Protein AF-A0A1E4RH80-F1 (afdb_monomer_lite)

Organism: NCBI:txid984485

pLDDT: mean 77.91, std 20.87, range [34.5, 98.0]

Radius of gyration: 21.85 Å; chains: 1; bounding box: 40×55×62 Å

Secondary structure (DSSP, 8-state):
----GGGSPPPPS--------PPP-----HHHHHHHHHHHHHHHHTT-B-----GGGEEEETTEEEE---TT-B-SSS----HHHHHHHHHHTTGGGPPPPGGGGG--S------------------PPPPP-

InterPro domains:
  IPR011009 Protein kinase-like domain superfamily [SSF56112] (14-100)

Sequence (133 aa):
FRVNVKDLGPIEGFYLLLSYVGEDETKITKSMVENGCRQLEMMGDIGIQHHDIATRNCKVADGNIVFLDFSHAKNRESKYDNSDDIHDLKYIYEYDRLEESDDDKYSTVGSAPFSEVQFPSTAGTEPTKPDSK

Foldseek 3Di:
DDDDPVPDDDDDDDDDDDDDADADPDQDALVQLVQVLVVQQVCQQQQKAQVDQDPVQWGHHPSHTDGHDSVPIGRPDRGHDNVVNSVSSCVRNVNVPGHHDPVVVPPPDDDDDPDDPDDPPPPDDDDDDDDDD

Structure (mmCIF, N/CA/C/O backbone):
data_AF-A0A1E4RH80-F1
#
_entry.id   AF-A0A1E4RH80-F1
#
loop_
_atom_site.group_PDB
_atom_site.id
_atom_site.type_symbol
_atom_site.label_atom_id
_atom_site.label_alt_id
_atom_site.label_comp_id
_atom_site.label_asym_id
_atom_site.label_entity_id
_atom_site.label_seq_id
_atom_site.pdbx_PDB_ins_code
_atom_site.Cartn_x
_atom_site.Cartn_y
_atom_site.Cartn_z
_atom_site.occupancy
_atom_site.B_iso_or_equiv
_atom_site.auth_seq_id
_atom_site.auth_comp_id
_atom_site.auth_asym_id
_atom_site.auth_atom_id
_atom_site.pdbx_PDB_model_num
ATOM 1 N N . PHE A 1 1 ? -21.466 2.713 -11.307 1.00 40.56 1 PHE A N 1
ATOM 2 C CA . PHE A 1 1 ? -21.942 2.464 -12.685 1.00 40.56 1 PHE A CA 1
ATOM 3 C C . PHE A 1 1 ? -21.536 1.054 -13.101 1.00 40.56 1 PHE A C 1
ATOM 5 O O . PHE A 1 1 ? -20.363 0.735 -12.974 1.00 40.56 1 PHE A O 1
ATOM 12 N N . ARG A 1 2 ? -22.470 0.194 -13.533 1.00 40.78 2 ARG A N 1
ATOM 13 C CA . ARG A 1 2 ? -22.148 -1.107 -14.151 1.00 40.78 2 ARG A CA 1
ATOM 14 C C . ARG A 1 2 ? -22.319 -0.950 -15.659 1.00 40.78 2 ARG A C 1
ATOM 16 O O . ARG A 1 2 ? -23.443 -0.785 -16.118 1.00 40.78 2 ARG A O 1
ATOM 23 N N . VAL A 1 3 ? -21.215 -0.932 -16.398 1.00 45.69 3 VAL A N 1
ATOM 24 C CA . VAL A 1 3 ? -21.233 -0.925 -17.865 1.00 45.69 3 VAL A CA 1
ATOM 25 C C . VAL A 1 3 ? -21.315 -2.370 -18.343 1.00 45.69 3 VAL A C 1
ATOM 27 O O . VAL A 1 3 ? -20.597 -3.233 -17.841 1.00 45.69 3 VAL A O 1
ATOM 30 N N . ASN A 1 4 ? -22.219 -2.643 -19.279 1.00 57.12 4 ASN A N 1
ATOM 31 C CA . ASN A 1 4 ? -22.382 -3.969 -19.854 1.00 57.12 4 ASN A CA 1
ATOM 32 C C . ASN A 1 4 ? -21.345 -4.140 -20.972 1.00 57.12 4 ASN A C 1
ATOM 34 O O . ASN A 1 4 ? -21.370 -3.412 -21.959 1.00 57.12 4 ASN A O 1
ATOM 38 N N . VAL A 1 5 ? -20.412 -5.084 -20.815 1.00 60.38 5 VAL A N 1
ATOM 39 C CA . VAL A 1 5 ? -19.257 -5.263 -21.724 1.00 60.38 5 VAL A CA 1
ATOM 40 C C . VAL A 1 5 ? -19.683 -5.514 -23.178 1.00 60.38 5 VAL A C 1
ATOM 42 O O . VAL A 1 5 ? -18.944 -5.187 -24.097 1.00 60.38 5 VAL A O 1
ATOM 45 N N . LYS A 1 6 ? -20.894 -6.042 -23.396 1.00 64.75 6 LYS A N 1
ATOM 46 C CA . LYS A 1 6 ? -21.459 -6.298 -24.732 1.00 64.75 6 LYS A CA 1
ATOM 47 C C . LYS A 1 6 ? -21.793 -5.032 -25.527 1.00 64.75 6 LYS A C 1
ATOM 49 O O . LYS A 1 6 ? -21.898 -5.116 -26.744 1.00 64.75 6 LYS A O 1
ATOM 54 N N . ASP A 1 7 ? -21.957 -3.899 -24.848 1.00 73.00 7 ASP A N 1
ATOM 55 C CA . ASP A 1 7 ? -22.357 -2.627 -25.460 1.00 73.00 7 ASP A CA 1
ATOM 56 C C . ASP A 1 7 ? -21.148 -1.720 -25.755 1.00 73.00 7 ASP A C 1
ATOM 58 O O . ASP A 1 7 ? -21.299 -0.618 -26.281 1.00 73.00 7 ASP A O 1
ATOM 62 N N . LEU A 1 8 ? -19.938 -2.173 -25.415 1.00 65.81 8 LEU A N 1
ATOM 63 C CA . LEU A 1 8 ? -18.695 -1.472 -25.704 1.00 65.81 8 LEU A CA 1
ATOM 64 C C . LEU A 1 8 ? -18.109 -1.993 -27.020 1.00 65.81 8 LEU A C 1
ATOM 66 O O . LEU A 1 8 ? -17.981 -3.201 -27.222 1.00 65.81 8 LEU A O 1
ATOM 70 N N . GLY A 1 9 ? -17.731 -1.074 -27.912 1.00 74.38 9 GLY A N 1
ATOM 71 C CA . GLY A 1 9 ? -16.891 -1.415 -29.059 1.00 74.38 9 GLY A CA 1
ATOM 72 C C . GLY A 1 9 ? -15.567 -2.040 -28.597 1.00 74.38 9 GLY A C 1
ATOM 73 O O . GLY A 1 9 ? -15.184 -1.862 -27.435 1.00 74.38 9 GLY A O 1
ATOM 74 N N . PRO A 1 10 ? -14.858 -2.775 -29.473 1.00 66.62 10 PRO A N 1
ATOM 75 C CA . PRO A 1 10 ? -13.540 -3.287 -29.137 1.00 66.62 10 PRO A CA 1
ATOM 76 C C . PRO A 1 10 ? -12.670 -2.111 -28.704 1.00 66.62 10 PRO A C 1
ATOM 78 O O . PRO A 1 10 ? -12.515 -1.130 -29.430 1.00 66.62 10 PRO A O 1
ATOM 81 N N . ILE A 1 11 ? -12.154 -2.190 -27.484 1.00 69.19 11 ILE A N 1
ATOM 82 C CA . ILE A 1 11 ? -11.142 -1.247 -27.039 1.00 69.19 11 ILE A CA 1
ATOM 83 C C . ILE A 1 11 ? -9.903 -1.547 -27.910 1.00 69.19 11 ILE A C 1
ATOM 85 O O . ILE A 1 11 ? -9.637 -2.716 -28.204 1.00 69.19 11 ILE A O 1
ATOM 89 N N . GLU A 1 12 ? -9.156 -0.525 -28.339 1.00 75.19 12 GLU A N 1
ATOM 90 C CA . GLU A 1 12 ? -7.859 -0.683 -29.028 1.00 75.19 12 GLU A CA 1
ATOM 91 C C . GLU A 1 12 ? -6.690 -0.444 -28.050 1.00 75.19 12 GLU A C 1
ATOM 93 O O . GLU A 1 12 ? -6.735 0.508 -27.268 1.00 75.19 12 GLU A O 1
ATOM 98 N N . GLY A 1 13 ? -5.674 -1.325 -28.026 1.00 73.88 13 GLY A N 1
ATOM 99 C CA . GLY A 1 13 ? -4.524 -1.232 -27.107 1.00 73.88 13 GLY A CA 1
ATOM 100 C C . GLY A 1 13 ? -4.171 -2.510 -26.327 1.00 73.88 13 GLY A C 1
ATOM 101 O O . GLY A 1 13 ? -4.543 -3.620 -26.706 1.00 73.88 13 GLY A O 1
ATOM 102 N N . PHE A 1 14 ? -3.396 -2.342 -25.248 1.00 77.94 14 PHE A N 1
ATOM 103 C CA . PHE A 1 14 ? -2.995 -3.414 -24.327 1.00 77.94 14 PHE A CA 1
ATOM 104 C C . PHE A 1 14 ? -3.946 -3.476 -23.129 1.00 77.94 14 PHE A C 1
ATOM 106 O O . PHE A 1 14 ? -4.253 -2.446 -22.528 1.00 77.94 14 PHE A O 1
ATOM 113 N N . TYR A 1 15 ? -4.371 -4.686 -22.758 1.00 75.62 15 TYR A N 1
ATOM 114 C CA . TYR A 1 15 ? -5.287 -4.920 -21.639 1.00 75.62 15 TYR A CA 1
ATOM 115 C C . TYR A 1 15 ? -4.629 -5.747 -20.557 1.00 75.62 15 TYR A C 1
ATOM 117 O O . TYR A 1 15 ? -3.972 -6.748 -20.840 1.00 75.62 15 TYR A O 1
ATOM 125 N N . LEU A 1 16 ? -4.907 -5.367 -19.316 1.00 79.38 16 LEU A N 1
ATOM 126 C CA . LEU A 1 16 ? -4.676 -6.202 -18.155 1.00 79.38 16 LEU A CA 1
ATOM 127 C C . LEU A 1 16 ? -6.041 -6.559 -17.567 1.00 79.38 16 LEU A C 1
ATOM 129 O O . LEU A 1 16 ? -6.763 -5.686 -17.088 1.00 79.38 16 LEU A O 1
ATOM 133 N N . LEU A 1 17 ? -6.415 -7.835 -17.652 1.00 81.50 17 LEU A N 1
ATOM 134 C CA . LEU A 1 17 ? -7.614 -8.338 -16.992 1.00 81.50 17 LEU A CA 1
ATOM 135 C C . LEU A 1 17 ? -7.224 -8.810 -15.591 1.00 81.50 17 LEU A C 1
ATOM 137 O O . LEU A 1 17 ? -6.417 -9.726 -15.450 1.00 81.50 17 LEU A O 1
ATOM 141 N N . LEU A 1 18 ? -7.802 -8.179 -14.574 1.00 83.75 18 LEU A N 1
ATOM 142 C CA . LEU A 1 18 ? -7.559 -8.487 -13.169 1.00 83.75 18 LEU A CA 1
ATOM 143 C C . LEU A 1 18 ? -8.840 -8.971 -12.499 1.00 83.75 18 LEU A C 1
ATOM 145 O O . LEU A 1 18 ? -9.948 -8.601 -12.898 1.00 83.75 18 LEU A O 1
ATOM 149 N N . SER A 1 19 ? -8.677 -9.767 -11.446 1.00 84.81 19 SER A N 1
ATOM 150 C CA . SER A 1 19 ? -9.772 -10.076 -10.531 1.00 84.81 19 SER A CA 1
ATOM 151 C C . SER A 1 19 ? -10.299 -8.790 -9.903 1.00 84.81 19 SER A C 1
ATOM 153 O O . SER A 1 19 ? -9.531 -7.919 -9.493 1.00 84.81 19 SER A O 1
ATOM 155 N N . TYR A 1 20 ? -11.622 -8.669 -9.824 1.00 86.25 20 TYR A N 1
ATOM 156 C CA . TYR A 1 20 ? -12.243 -7.549 -9.134 1.00 86.25 20 TYR A CA 1
ATOM 157 C C . TYR A 1 20 ? -12.006 -7.669 -7.627 1.00 86.25 20 TYR A C 1
ATOM 159 O O . TYR A 1 20 ? -12.387 -8.669 -7.023 1.00 86.25 20 TYR A O 1
ATOM 167 N N . VAL A 1 21 ? -11.415 -6.632 -7.036 1.00 85.25 21 VAL A N 1
ATOM 168 C CA . VAL A 1 21 ? -11.259 -6.495 -5.585 1.00 85.25 21 VAL A CA 1
ATOM 169 C C . VAL A 1 21 ? -12.413 -5.637 -5.069 1.00 85.25 21 VAL A C 1
ATOM 171 O O . VAL A 1 21 ? -12.464 -4.423 -5.325 1.00 85.25 21 VAL A O 1
ATOM 174 N N . GLY A 1 22 ? -13.365 -6.301 -4.408 1.00 83.94 22 GLY A N 1
ATOM 175 C CA . GLY A 1 22 ? -14.438 -5.654 -3.659 1.00 83.94 22 GLY A CA 1
ATOM 176 C C . GLY A 1 22 ? -13.863 -4.991 -2.416 1.00 83.94 22 GLY A C 1
ATOM 177 O O . GLY A 1 22 ? -12.960 -5.540 -1.800 1.00 83.94 22 GLY A O 1
ATOM 178 N N . GLU A 1 23 ? -14.333 -3.790 -2.108 1.00 84.12 23 GLU A N 1
ATOM 179 C CA . GLU A 1 23 ? -13.857 -3.045 -0.948 1.00 84.12 23 GLU A CA 1
ATOM 180 C C . GLU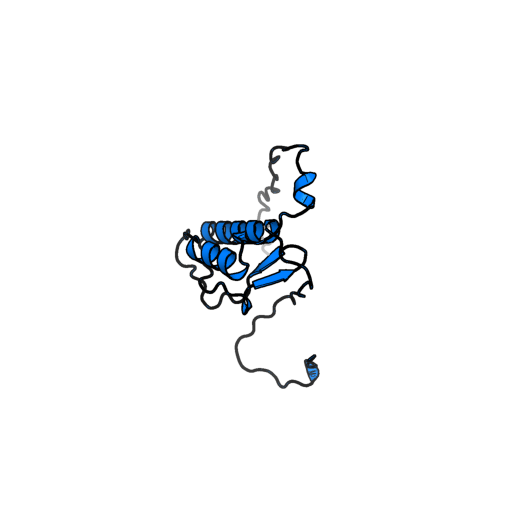 A 1 23 ? -14.796 -3.286 0.230 1.00 84.12 23 GLU A C 1
ATOM 182 O O . GLU A 1 23 ? -16.014 -3.140 0.084 1.00 84.12 23 GLU A O 1
ATOM 187 N N . ASP A 1 24 ? -14.231 -3.668 1.370 1.00 84.94 24 ASP A N 1
ATOM 188 C CA . ASP A 1 24 ? -14.989 -3.860 2.599 1.00 84.94 24 ASP A CA 1
ATOM 189 C C . ASP A 1 24 ? -15.278 -2.504 3.249 1.00 84.94 24 ASP A C 1
ATOM 191 O O . ASP A 1 24 ? -14.367 -1.717 3.511 1.00 84.94 24 ASP A O 1
ATOM 195 N N . GLU A 1 25 ? -16.543 -2.247 3.593 1.00 79.19 25 GLU A N 1
ATOM 196 C CA . GLU A 1 25 ? -16.918 -1.129 4.466 1.00 79.19 25 GLU A CA 1
ATOM 197 C C . GLU A 1 25 ? -16.548 -1.466 5.921 1.00 79.19 25 GLU A C 1
ATOM 199 O O . GLU A 1 25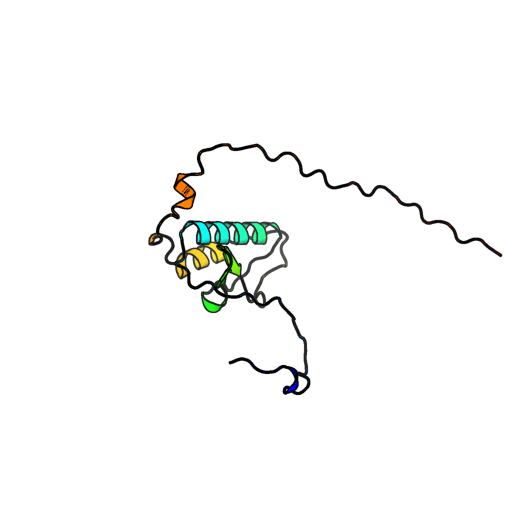 ? -17.405 -1.729 6.765 1.00 79.19 25 GLU A O 1
ATOM 204 N N . THR A 1 26 ? -15.248 -1.506 6.211 1.00 83.88 26 THR A N 1
ATOM 205 C CA . THR A 1 26 ? -14.713 -1.807 7.541 1.00 83.88 26 THR A CA 1
ATOM 206 C C . THR A 1 26 ? -13.799 -0.700 8.052 1.00 83.88 26 THR A C 1
ATOM 208 O O . THR A 1 26 ? -13.177 0.041 7.289 1.00 83.88 26 THR A O 1
ATOM 211 N N . LYS A 1 27 ? -13.716 -0.578 9.379 1.00 87.75 27 LYS A N 1
ATOM 212 C CA . LYS A 1 27 ? -12.754 0.314 10.027 1.00 87.75 27 LYS A CA 1
ATOM 213 C C . LYS A 1 27 ? -11.362 -0.292 9.858 1.00 87.75 27 LYS A C 1
ATOM 215 O O . LYS A 1 27 ? -11.143 -1.441 10.230 1.00 87.75 27 LYS A O 1
ATOM 220 N N . ILE A 1 28 ? -10.422 0.498 9.344 1.00 91.25 28 ILE A N 1
ATOM 221 C CA . ILE A 1 28 ? -9.008 0.115 9.297 1.00 91.25 28 ILE A CA 1
ATOM 222 C C . ILE A 1 28 ? -8.513 -0.128 10.721 1.00 91.25 28 ILE A C 1
ATOM 224 O O . ILE A 1 28 ? -8.695 0.723 11.595 1.00 91.25 28 ILE A O 1
ATOM 228 N N . THR A 1 29 ? -7.874 -1.270 10.949 1.00 93.12 29 THR A N 1
ATOM 229 C CA . THR A 1 29 ? -7.217 -1.582 12.220 1.00 93.12 29 THR A CA 1
ATOM 230 C C . THR A 1 29 ? -5.708 -1.507 12.072 1.00 93.12 29 THR A C 1
ATOM 232 O O . THR A 1 29 ? -5.156 -1.574 10.969 1.00 93.12 29 THR A O 1
ATOM 235 N N . LYS A 1 30 ? -5.019 -1.395 13.206 1.00 93.81 30 LYS A N 1
ATOM 236 C CA . LYS A 1 30 ? -3.559 -1.370 13.233 1.00 93.81 30 LYS A CA 1
ATOM 237 C C . LYS A 1 30 ? -2.941 -2.640 12.630 1.00 93.81 30 LYS A C 1
ATOM 239 O O . LYS A 1 30 ? -2.044 -2.542 11.797 1.00 93.81 30 LYS A O 1
ATOM 244 N N . SER A 1 31 ? -3.504 -3.808 12.953 1.00 93.44 31 SER A N 1
ATOM 245 C CA . SER A 1 31 ? -3.085 -5.117 12.426 1.00 93.44 31 SER A CA 1
ATOM 246 C C . SER A 1 31 ? -3.165 -5.199 10.892 1.00 93.44 31 SER A C 1
ATOM 248 O O . SER A 1 31 ? -2.250 -5.707 10.244 1.00 93.44 31 SER A O 1
ATOM 250 N N . MET A 1 32 ? -4.195 -4.606 10.271 1.00 94.88 32 MET A N 1
ATOM 251 C CA . MET A 1 32 ? -4.294 -4.540 8.804 1.00 94.88 32 MET A CA 1
ATOM 252 C C . MET A 1 32 ? -3.136 -3.751 8.185 1.00 94.88 32 MET A C 1
ATOM 254 O O . MET A 1 32 ? -2.561 -4.176 7.181 1.00 94.88 32 MET A O 1
ATOM 258 N N . VAL A 1 33 ? -2.776 -2.615 8.792 1.00 95.81 33 VAL A N 1
ATOM 259 C CA . VAL A 1 33 ? -1.658 -1.781 8.333 1.00 95.81 33 VAL A CA 1
ATOM 260 C C . VAL A 1 33 ? -0.323 -2.489 8.548 1.00 95.81 33 VAL A C 1
ATOM 262 O O . VAL A 1 33 ? 0.515 -2.472 7.650 1.00 95.81 33 VAL A O 1
ATOM 265 N N . GLU A 1 34 ? -0.127 -3.168 9.680 1.00 95.88 34 GLU A N 1
ATOM 266 C CA . GLU A 1 34 ? 1.076 -3.974 9.929 1.00 95.88 34 GLU A CA 1
ATOM 267 C C . GLU A 1 34 ? 1.225 -5.115 8.914 1.00 95.88 34 GLU A C 1
ATOM 269 O O . GLU A 1 34 ? 2.313 -5.323 8.374 1.00 95.88 34 GLU A O 1
ATOM 274 N N . ASN A 1 35 ? 0.134 -5.815 8.591 1.00 95.94 35 ASN A N 1
ATOM 275 C CA . ASN A 1 35 ? 0.133 -6.844 7.553 1.00 95.94 35 ASN A CA 1
ATOM 276 C C . ASN A 1 35 ? 0.450 -6.255 6.172 1.00 95.94 35 ASN A C 1
ATOM 278 O O . ASN A 1 35 ? 1.226 -6.846 5.422 1.00 95.94 35 ASN A O 1
ATOM 282 N N . GLY A 1 36 ? -0.083 -5.073 5.850 1.00 97.12 36 GLY A N 1
ATOM 283 C CA . GLY A 1 36 ? 0.287 -4.333 4.642 1.00 97.12 36 GLY A CA 1
ATOM 284 C C . GLY A 1 36 ? 1.776 -3.965 4.607 1.00 97.12 36 GLY A C 1
ATOM 285 O O . GLY A 1 36 ? 2.429 -4.149 3.584 1.00 97.12 36 GLY A O 1
ATOM 286 N N . CYS A 1 37 ? 2.353 -3.531 5.733 1.00 97.75 37 CYS A N 1
ATOM 287 C CA . CYS A 1 37 ? 3.788 -3.245 5.831 1.00 97.75 37 CYS A CA 1
ATOM 288 C C . CYS A 1 37 ? 4.627 -4.501 5.559 1.00 97.75 37 CYS A C 1
ATOM 290 O O . CYS A 1 37 ? 5.561 -4.448 4.765 1.00 97.75 37 CYS A O 1
ATOM 292 N N . ARG A 1 38 ? 4.255 -5.648 6.142 1.00 97.44 38 ARG A N 1
ATOM 293 C CA . ARG A 1 38 ? 4.936 -6.931 5.891 1.00 97.44 38 ARG A CA 1
ATOM 294 C C . ARG A 1 38 ? 4.856 -7.351 4.423 1.00 97.44 38 ARG A C 1
ATOM 296 O O . ARG A 1 38 ? 5.819 -7.888 3.886 1.00 97.44 38 ARG A O 1
ATOM 303 N N . GLN A 1 39 ? 3.731 -7.099 3.750 1.00 96.94 39 GLN A N 1
ATOM 304 C CA . GLN A 1 39 ? 3.617 -7.331 2.306 1.00 96.94 39 GLN A CA 1
ATOM 305 C C . GLN A 1 39 ? 4.602 -6.466 1.509 1.00 96.94 39 GLN A C 1
ATOM 307 O O . GLN A 1 39 ? 5.281 -6.988 0.627 1.00 96.94 39 GLN A O 1
ATOM 312 N N . LEU A 1 40 ? 4.738 -5.181 1.852 1.00 97.62 40 LEU A N 1
ATOM 313 C CA . LEU A 1 40 ? 5.717 -4.290 1.223 1.00 97.62 40 LEU A CA 1
ATOM 314 C C . LEU A 1 40 ? 7.161 -4.737 1.494 1.00 97.62 40 LEU A C 1
ATOM 316 O O . LEU A 1 40 ? 7.985 -4.680 0.587 1.00 97.62 40 LEU A O 1
ATOM 320 N N . GLU A 1 41 ? 7.476 -5.240 2.689 1.00 97.50 41 GLU A N 1
ATOM 321 C CA . GLU A 1 41 ? 8.794 -5.823 2.994 1.00 97.50 41 GLU A CA 1
ATOM 322 C C . GLU A 1 41 ? 9.083 -7.052 2.119 1.00 97.50 41 GLU A C 1
ATOM 324 O O . GLU A 1 41 ? 10.133 -7.119 1.478 1.00 97.50 41 GLU A O 1
ATOM 329 N N . MET A 1 42 ? 8.125 -7.983 2.010 1.00 96.81 42 MET A N 1
ATOM 330 C CA . MET A 1 42 ? 8.250 -9.165 1.146 1.00 96.81 42 MET A CA 1
ATOM 331 C C . MET A 1 42 ? 8.428 -8.786 -0.327 1.00 96.81 42 MET A C 1
ATOM 333 O O . MET A 1 42 ? 9.208 -9.420 -1.036 1.00 96.81 42 MET A O 1
ATOM 337 N N . MET A 1 43 ? 7.730 -7.748 -0.794 1.00 96.00 43 MET A N 1
ATOM 338 C CA . MET A 1 43 ? 7.918 -7.202 -2.140 1.00 96.00 43 MET A CA 1
ATOM 339 C C . MET A 1 43 ? 9.342 -6.673 -2.331 1.00 96.00 43 MET A C 1
ATOM 341 O O . MET A 1 43 ? 9.978 -6.980 -3.339 1.00 96.00 43 MET A O 1
ATOM 345 N N . GLY A 1 44 ? 9.869 -5.941 -1.347 1.00 95.75 44 GLY A N 1
ATOM 346 C CA . GLY A 1 44 ? 11.239 -5.430 -1.367 1.00 95.75 44 GLY A CA 1
ATOM 347 C C . GLY A 1 44 ? 12.264 -6.558 -1.454 1.00 95.75 44 GLY A C 1
ATOM 348 O O . GLY A 1 44 ? 13.193 -6.479 -2.260 1.00 95.75 44 GLY A O 1
ATOM 349 N N . ASP A 1 45 ? 12.052 -7.646 -0.711 1.00 95.88 45 ASP A N 1
ATOM 350 C CA . ASP A 1 45 ? 12.908 -8.838 -0.717 1.00 95.88 45 ASP A CA 1
ATOM 351 C C . ASP A 1 45 ? 12.959 -9.567 -2.066 1.00 95.88 45 ASP A C 1
ATOM 353 O O . ASP A 1 45 ? 13.977 -10.186 -2.378 1.00 95.88 45 ASP A O 1
ATOM 357 N N . ILE A 1 46 ? 11.903 -9.472 -2.880 1.00 95.44 46 ILE A N 1
ATOM 358 C CA . ILE A 1 46 ? 11.873 -10.013 -4.251 1.00 95.44 46 ILE A CA 1
ATOM 359 C C . ILE A 1 46 ? 12.207 -8.960 -5.317 1.00 95.44 46 ILE A C 1
ATOM 361 O O . ILE A 1 46 ? 11.990 -9.194 -6.507 1.00 95.44 46 ILE A O 1
ATOM 365 N N . GLY A 1 47 ? 12.735 -7.806 -4.902 1.00 95.44 47 GLY A N 1
ATOM 366 C CA . GLY A 1 47 ? 13.186 -6.764 -5.814 1.00 95.44 47 GLY A CA 1
ATOM 367 C C . GLY A 1 47 ? 12.057 -5.923 -6.398 1.00 95.44 47 GLY A C 1
ATOM 368 O O . GLY A 1 47 ? 12.180 -5.467 -7.527 1.00 95.44 47 GLY A O 1
ATOM 369 N N . ILE A 1 48 ? 10.969 -5.692 -5.658 1.00 96.00 48 ILE A N 1
ATOM 370 C CA . ILE A 1 48 ? 9.858 -4.819 -6.067 1.00 96.00 48 ILE A CA 1
ATOM 371 C C . ILE A 1 48 ? 9.671 -3.686 -5.050 1.00 96.00 48 ILE A C 1
ATOM 373 O O . ILE A 1 48 ? 9.403 -3.942 -3.881 1.00 96.00 48 ILE A O 1
ATOM 377 N N . GLN A 1 49 ? 9.730 -2.437 -5.516 1.00 96.62 49 GLN A N 1
ATOM 378 C CA . GLN A 1 49 ? 9.297 -1.240 -4.779 1.00 96.62 49 GLN A CA 1
ATOM 379 C C . GLN A 1 49 ? 8.074 -0.646 -5.489 1.00 96.62 49 GLN A C 1
ATOM 381 O O . GLN A 1 49 ? 8.124 -0.457 -6.704 1.00 96.62 49 GLN A O 1
ATOM 386 N N . HIS A 1 50 ? 6.985 -0.353 -4.775 1.00 96.62 50 HIS A N 1
ATOM 387 C CA . HIS A 1 50 ? 5.735 0.132 -5.373 1.00 96.62 50 HIS A CA 1
ATOM 388 C C . HIS A 1 50 ? 5.846 1.583 -5.849 1.00 96.62 50 HIS A C 1
ATOM 390 O O . HIS A 1 50 ? 5.409 1.891 -6.958 1.00 96.62 50 HIS A O 1
ATOM 396 N N . HIS A 1 51 ? 6.440 2.464 -5.036 1.00 94.19 51 HIS A N 1
ATOM 397 C CA . HIS A 1 51 ? 6.771 3.852 -5.382 1.00 94.19 51 HIS A CA 1
ATOM 398 C C . HIS A 1 51 ? 5.571 4.784 -5.690 1.00 94.19 51 HIS A C 1
ATOM 400 O O . HIS A 1 51 ? 5.757 5.892 -6.199 1.00 94.19 51 HIS A O 1
ATOM 406 N N 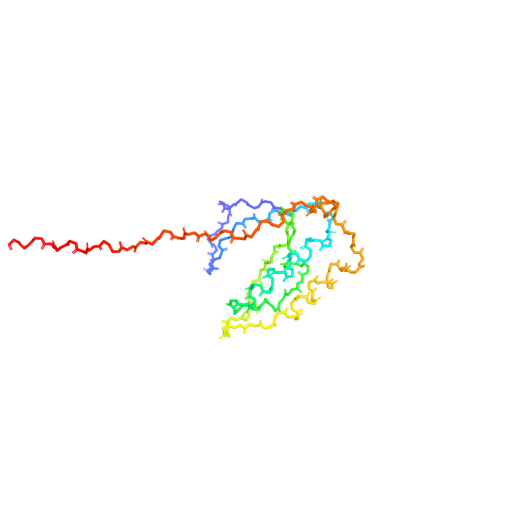. ASP A 1 52 ? 4.338 4.357 -5.404 1.00 96.00 52 ASP A N 1
ATOM 407 C CA . ASP A 1 52 ? 3.116 5.178 -5.531 1.00 96.00 52 ASP A CA 1
ATOM 408 C C . ASP A 1 52 ? 2.049 4.724 -4.521 1.00 96.00 52 ASP A C 1
ATOM 410 O O . ASP A 1 52 ? 0.896 4.434 -4.864 1.00 96.00 52 ASP A O 1
ATOM 414 N N . ILE A 1 53 ? 2.458 4.600 -3.257 1.00 97.25 53 ILE A N 1
ATOM 415 C CA . ILE A 1 53 ? 1.545 4.269 -2.165 1.00 97.25 53 ILE A CA 1
ATOM 416 C C . ILE A 1 53 ? 0.662 5.481 -1.868 1.00 97.25 53 ILE A C 1
ATOM 418 O O . ILE A 1 53 ? 1.106 6.527 -1.403 1.00 97.25 53 ILE A O 1
ATOM 422 N N . ALA A 1 54 ? -0.628 5.332 -2.150 1.00 94.81 54 ALA A N 1
ATOM 423 C CA . ALA A 1 54 ? -1.641 6.351 -1.919 1.00 94.81 54 ALA A CA 1
ATOM 424 C C . ALA A 1 54 ? -2.997 5.696 -1.647 1.00 94.81 54 ALA A C 1
ATOM 426 O O . ALA A 1 54 ? -3.247 4.577 -2.093 1.00 94.81 54 ALA A O 1
ATOM 427 N N . THR A 1 55 ? -3.921 6.419 -1.005 1.00 92.25 55 THR A N 1
ATOM 428 C CA . THR A 1 55 ? -5.275 5.918 -0.691 1.00 92.25 55 THR A CA 1
ATOM 429 C C . THR A 1 55 ? -6.009 5.368 -1.919 1.00 92.25 55 THR A C 1
ATOM 431 O O . THR A 1 55 ? -6.691 4.362 -1.825 1.00 92.25 55 THR A O 1
ATOM 434 N N . ARG A 1 56 ? -5.830 5.973 -3.102 1.00 92.62 56 ARG A N 1
ATOM 435 C CA . ARG A 1 56 ? -6.445 5.496 -4.361 1.00 92.62 56 ARG A CA 1
ATOM 436 C C . ARG A 1 56 ? -5.915 4.135 -4.844 1.00 92.62 56 ARG A C 1
ATOM 438 O O . ARG A 1 56 ? -6.605 3.452 -5.596 1.00 92.62 56 ARG A O 1
ATOM 445 N N . ASN A 1 57 ? -4.703 3.781 -4.424 1.00 94.81 57 ASN A N 1
ATOM 446 C CA . ASN A 1 57 ? -3.966 2.585 -4.830 1.00 94.81 57 ASN A CA 1
ATOM 447 C C . ASN A 1 57 ? -3.969 1.514 -3.730 1.00 94.81 57 ASN A C 1
ATOM 449 O O . ASN A 1 57 ? -3.408 0.442 -3.915 1.00 94.81 57 ASN A O 1
ATOM 453 N N . CYS A 1 58 ? -4.606 1.779 -2.589 1.00 94.44 58 CYS A N 1
ATOM 454 C CA . CYS A 1 58 ? -4.746 0.827 -1.497 1.00 94.44 58 CYS A CA 1
ATOM 455 C C . CYS A 1 58 ? -6.230 0.528 -1.302 1.00 94.44 58 CYS A C 1
ATOM 457 O O . CYS A 1 58 ? -7.017 1.441 -1.074 1.00 94.44 58 CYS A O 1
ATOM 459 N N . LYS A 1 59 ? -6.613 -0.744 -1.368 1.00 92.38 59 LYS A N 1
ATOM 460 C CA . LYS A 1 59 ? -7.971 -1.191 -1.045 1.00 92.38 59 LYS A CA 1
ATOM 461 C C . LYS A 1 59 ? -7.979 -2.077 0.176 1.00 92.38 59 LYS A C 1
ATOM 463 O O . LYS A 1 59 ? -7.003 -2.766 0.439 1.00 92.38 59 LYS A O 1
ATOM 468 N N . VAL A 1 60 ? -9.105 -2.104 0.870 1.00 91.81 60 VAL A N 1
ATOM 469 C CA . VAL A 1 60 ? -9.332 -3.020 1.984 1.00 91.81 60 VAL A CA 1
ATOM 470 C C . VAL A 1 60 ? -10.239 -4.135 1.512 1.00 91.81 60 VAL A C 1
ATOM 472 O O . VAL A 1 60 ? -11.344 -3.859 1.055 1.00 91.81 60 VAL A O 1
ATOM 475 N N . ALA A 1 61 ? -9.776 -5.373 1.602 1.00 90.94 61 ALA A N 1
ATOM 476 C CA . ALA A 1 61 ? -10.560 -6.538 1.223 1.00 90.94 61 ALA A CA 1
ATOM 477 C C . ALA A 1 61 ? -10.160 -7.741 2.074 1.00 90.94 61 ALA A C 1
ATOM 479 O O . ALA A 1 61 ? -8.969 -7.991 2.272 1.00 90.94 61 ALA A O 1
ATOM 480 N N . ASP A 1 62 ? -11.151 -8.477 2.568 1.00 86.44 62 ASP A N 1
ATOM 481 C CA . ASP A 1 62 ? -10.987 -9.713 3.332 1.00 86.44 62 ASP A CA 1
ATOM 482 C C . ASP A 1 62 ? -9.994 -9.555 4.494 1.00 86.44 62 ASP A C 1
ATOM 484 O O . ASP A 1 62 ? -9.099 -10.377 4.704 1.00 86.44 62 ASP A O 1
ATOM 488 N N . GLY A 1 63 ? -10.097 -8.447 5.230 1.00 86.81 63 GLY A N 1
ATOM 489 C CA . GLY A 1 63 ? -9.217 -8.189 6.371 1.00 86.81 63 GLY A CA 1
ATOM 490 C C . GLY A 1 63 ? -7.801 -7.711 6.011 1.00 86.81 63 GLY A C 1
ATOM 491 O O . GLY A 1 63 ? -6.957 -7.607 6.897 1.00 86.81 63 GLY A O 1
ATOM 492 N N . ASN A 1 64 ? -7.513 -7.426 4.738 1.00 90.31 64 ASN A N 1
ATOM 493 C CA . ASN A 1 64 ? -6.174 -7.091 4.252 1.00 90.31 64 ASN A CA 1
ATOM 494 C C . ASN A 1 64 ? -6.148 -5.787 3.453 1.00 90.31 64 ASN A C 1
ATOM 496 O O . ASN A 1 64 ? -7.140 -5.389 2.847 1.00 90.31 64 ASN A O 1
ATOM 500 N N . ILE A 1 65 ? -4.974 -5.152 3.411 1.00 94.62 65 ILE A N 1
ATOM 501 C CA . ILE A 1 65 ? -4.689 -4.079 2.456 1.00 94.62 65 ILE A CA 1
ATOM 502 C C . ILE A 1 65 ? -4.168 -4.716 1.168 1.00 94.62 65 ILE A C 1
ATOM 504 O O . ILE A 1 65 ? -3.203 -5.479 1.191 1.00 94.62 65 ILE A O 1
ATOM 508 N N . VAL A 1 66 ? -4.818 -4.393 0.056 1.00 94.75 66 VAL A N 1
ATOM 509 C CA . VAL A 1 66 ? -4.475 -4.812 -1.301 1.00 94.75 66 VAL A CA 1
ATOM 510 C C . VAL A 1 66 ? -3.901 -3.614 -2.049 1.00 94.75 66 VAL A C 1
ATOM 512 O O . VAL A 1 66 ? -4.581 -2.598 -2.214 1.00 94.75 66 VAL A O 1
ATOM 515 N N . PHE A 1 67 ? -2.665 -3.746 -2.522 1.00 95.81 67 PHE A N 1
ATOM 516 C CA . PHE A 1 67 ? -1.997 -2.732 -3.337 1.00 95.81 67 PHE A CA 1
ATOM 517 C C . PHE A 1 67 ? -2.379 -2.886 -4.811 1.00 95.81 67 PHE A C 1
ATOM 519 O O . PHE A 1 67 ? -2.385 -3.991 -5.358 1.00 95.81 67 PHE A O 1
ATOM 526 N N . LEU A 1 68 ? -2.716 -1.772 -5.449 1.00 93.94 68 LEU A N 1
ATOM 527 C CA . LEU A 1 68 ? -3.119 -1.665 -6.844 1.00 93.94 68 LEU A CA 1
ATOM 528 C C . LEU A 1 68 ? -2.227 -0.653 -7.561 1.00 93.94 68 LEU A C 1
ATOM 530 O O . LEU A 1 68 ? -1.636 0.213 -6.936 1.00 93.94 68 LEU A O 1
ATOM 534 N N . ASP A 1 69 ? -2.228 -0.719 -8.890 1.00 91.94 69 ASP A N 1
ATOM 535 C CA . ASP A 1 69 ? -1.468 0.186 -9.760 1.00 91.94 69 ASP A CA 1
ATOM 536 C C . ASP A 1 69 ? 0.060 0.119 -9.571 1.00 91.94 69 ASP A C 1
ATOM 538 O O . ASP A 1 69 ? 0.706 0.966 -8.963 1.00 91.94 69 ASP A O 1
ATOM 542 N N . PHE A 1 70 ? 0.659 -0.890 -10.203 1.00 93.12 70 PHE A N 1
ATOM 543 C CA . PHE A 1 70 ? 2.108 -1.097 -10.242 1.00 93.12 70 PHE A CA 1
ATOM 544 C C . PHE A 1 70 ? 2.788 -0.398 -11.429 1.00 93.12 70 PHE A C 1
ATOM 546 O O . PHE A 1 70 ? 3.919 -0.734 -11.779 1.00 93.12 70 PHE A O 1
ATOM 553 N N . SER A 1 71 ? 2.120 0.550 -12.095 1.00 90.50 71 SER A N 1
ATOM 554 C CA . SER A 1 71 ? 2.662 1.202 -13.298 1.00 90.50 71 SER A CA 1
ATOM 555 C C . SER A 1 71 ? 3.966 1.974 -13.042 1.00 90.50 71 SER A C 1
ATOM 557 O O . SER A 1 71 ? 4.785 2.123 -13.952 1.00 90.50 71 SER A O 1
ATOM 559 N N . HIS A 1 72 ? 4.182 2.406 -11.797 1.00 92.50 72 HIS A N 1
ATOM 560 C CA . HIS A 1 72 ? 5.370 3.129 -11.341 1.00 92.50 72 HIS A CA 1
ATOM 561 C C . HIS A 1 72 ? 6.348 2.279 -10.518 1.00 92.50 72 HIS A C 1
A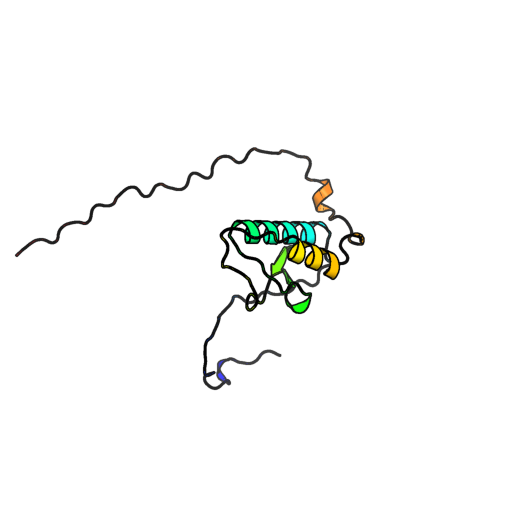TOM 563 O O . HIS A 1 72 ? 7.360 2.804 -10.049 1.00 92.50 72 HIS A O 1
ATOM 569 N N . ALA A 1 73 ? 6.085 0.977 -10.375 1.00 93.19 73 ALA A N 1
ATOM 570 C CA . ALA A 1 73 ? 6.916 0.109 -9.558 1.00 93.19 73 ALA A CA 1
ATOM 571 C C . ALA A 1 73 ? 8.349 0.004 -10.110 1.00 93.19 73 ALA A C 1
ATOM 573 O O . ALA A 1 73 ? 8.571 -0.155 -11.316 1.00 93.19 73 ALA A O 1
ATOM 574 N N . LYS A 1 74 ? 9.341 0.049 -9.217 1.00 92.88 74 LYS A N 1
ATOM 575 C CA . LYS A 1 74 ? 10.735 -0.265 -9.552 1.00 92.88 74 LYS A CA 1
ATOM 576 C C . LYS A 1 74 ? 10.975 -1.757 -9.353 1.00 92.88 74 LYS A C 1
ATOM 578 O O . LYS A 1 74 ? 10.563 -2.320 -8.344 1.00 92.88 74 LYS A O 1
ATOM 583 N N . ASN A 1 75 ? 11.652 -2.386 -10.314 1.00 90.88 75 ASN A N 1
ATOM 584 C CA . ASN A 1 75 ? 11.864 -3.837 -10.338 1.00 90.88 75 ASN A CA 1
ATOM 585 C C . ASN A 1 75 ? 13.213 -4.276 -10.940 1.00 90.88 75 ASN A C 1
ATOM 587 O O . ASN A 1 75 ? 13.321 -5.348 -11.535 1.00 90.88 75 ASN A O 1
ATOM 591 N N . ARG A 1 76 ? 14.228 -3.406 -10.886 1.00 86.38 76 ARG A N 1
ATOM 592 C CA . ARG A 1 76 ? 15.519 -3.640 -11.557 1.00 86.38 76 ARG A CA 1
ATOM 593 C C . ARG A 1 76 ? 16.593 -4.206 -10.639 1.00 86.38 76 ARG A C 1
ATOM 595 O O . ARG A 1 76 ? 17.541 -4.805 -11.136 1.00 86.38 76 ARG A O 1
ATOM 602 N N . GLU A 1 77 ? 16.448 -4.001 -9.336 1.00 89.81 77 GLU A N 1
ATOM 603 C CA . GLU A 1 77 ? 17.370 -4.513 -8.329 1.00 89.81 77 GLU A CA 1
ATOM 604 C C . GLU A 1 77 ? 16.876 -5.854 -7.788 1.00 89.81 77 GLU A C 1
ATOM 606 O O . GLU A 1 77 ? 15.677 -6.115 -7.749 1.00 89.81 77 GLU A O 1
ATOM 611 N N . SER A 1 78 ? 17.795 -6.701 -7.322 1.00 86.06 78 SER A N 1
ATOM 612 C CA . SER A 1 78 ? 17.433 -7.978 -6.690 1.00 86.06 78 SER A CA 1
ATOM 613 C C . SER A 1 78 ? 16.716 -7.802 -5.351 1.00 86.06 78 SER A C 1
ATOM 615 O O . SER A 1 78 ? 16.093 -8.740 -4.869 1.00 86.06 78 SER A O 1
ATOM 617 N N . LYS A 1 79 ? 16.870 -6.630 -4.727 1.00 93.94 79 LYS A N 1
ATOM 618 C CA . LYS A 1 79 ? 16.245 -6.258 -3.463 1.00 93.94 79 LYS A CA 1
ATOM 619 C C . LYS A 1 79 ? 16.105 -4.740 -3.386 1.00 93.94 79 LYS A C 1
ATOM 621 O O . LYS A 1 79 ? 17.034 -4.027 -3.765 1.00 93.94 79 LYS A O 1
ATOM 626 N N . TYR A 1 80 ? 14.984 -4.266 -2.856 1.00 93.69 80 TYR A N 1
ATOM 627 C CA . TYR A 1 80 ? 14.774 -2.863 -2.509 1.00 93.69 80 TYR A CA 1
ATOM 628 C C . TYR A 1 80 ? 14.586 -2.687 -1.003 1.00 93.69 80 TYR A C 1
ATOM 630 O O . TYR A 1 80 ? 14.103 -3.582 -0.310 1.00 93.69 80 TYR A O 1
ATOM 638 N N . ASP A 1 81 ? 14.981 -1.513 -0.513 1.00 93.75 81 ASP A N 1
ATOM 639 C CA . ASP A 1 81 ? 14.503 -0.996 0.763 1.00 93.75 81 ASP A CA 1
ATOM 640 C C . ASP A 1 81 ? 13.167 -0.288 0.517 1.00 93.75 81 ASP A C 1
ATOM 642 O O . ASP A 1 81 ? 13.118 0.749 -0.145 1.00 93.75 81 ASP A O 1
ATOM 646 N N . ASN A 1 82 ? 12.089 -0.873 1.033 1.00 94.69 82 ASN A N 1
ATOM 647 C CA . ASN A 1 82 ? 10.733 -0.351 0.880 1.00 94.69 82 ASN A CA 1
ATOM 648 C C . ASN A 1 82 ? 10.305 0.530 2.066 1.00 94.69 82 ASN A C 1
ATOM 650 O O . ASN A 1 82 ? 9.112 0.743 2.273 1.00 94.69 82 ASN A O 1
ATOM 654 N N . SER A 1 83 ? 11.257 1.053 2.845 1.00 95.81 83 SER A N 1
ATOM 655 C CA . SER A 1 83 ? 10.987 1.953 3.972 1.00 95.81 83 SER A CA 1
ATOM 656 C C . SER A 1 83 ? 10.133 3.171 3.593 1.00 95.81 83 SER A C 1
ATOM 658 O O . SER A 1 83 ? 9.238 3.524 4.361 1.00 95.81 83 SER A O 1
ATOM 660 N N . ASP A 1 84 ? 10.334 3.748 2.404 1.00 96.31 84 ASP A N 1
ATOM 661 C CA . ASP A 1 84 ? 9.517 4.855 1.881 1.00 96.31 84 ASP A CA 1
ATOM 662 C C . ASP A 1 84 ? 8.047 4.436 1.666 1.00 96.31 84 ASP A C 1
ATOM 664 O O . ASP A 1 84 ? 7.134 5.072 2.188 1.00 96.31 84 ASP A O 1
ATOM 668 N N . ASP A 1 85 ? 7.807 3.311 0.980 1.00 96.94 85 ASP A N 1
ATOM 669 C CA . ASP A 1 85 ? 6.453 2.787 0.737 1.00 96.94 85 ASP A CA 1
ATOM 670 C C . ASP A 1 85 ? 5.738 2.451 2.063 1.00 96.94 85 ASP A C 1
ATOM 672 O O . ASP A 1 85 ? 4.541 2.697 2.232 1.00 96.94 85 ASP A O 1
ATOM 676 N N . ILE A 1 86 ? 6.478 1.897 3.031 1.00 98.00 86 ILE A N 1
ATOM 677 C CA . ILE A 1 86 ? 5.976 1.563 4.372 1.00 98.00 86 ILE A CA 1
ATOM 678 C C . ILE A 1 86 ? 5.625 2.830 5.157 1.00 98.00 86 ILE A C 1
ATOM 680 O O . ILE A 1 86 ? 4.605 2.866 5.853 1.00 98.00 86 ILE A O 1
ATOM 684 N N . HIS A 1 87 ? 6.469 3.859 5.075 1.00 97.81 87 HIS A N 1
ATOM 685 C CA . HIS A 1 87 ? 6.209 5.152 5.696 1.00 97.81 87 HIS A CA 1
ATOM 686 C C . HIS A 1 87 ? 4.917 5.762 5.144 1.00 97.81 87 HIS A C 1
ATOM 688 O O . HIS A 1 87 ? 4.037 6.142 5.921 1.00 97.81 87 HIS A O 1
ATOM 694 N N . ASP A 1 88 ? 4.768 5.783 3.821 1.00 97.56 88 ASP A N 1
ATOM 695 C CA . ASP A 1 88 ? 3.594 6.342 3.155 1.00 97.56 88 ASP A CA 1
ATOM 696 C C . ASP A 1 88 ? 2.322 5.570 3.514 1.00 97.56 88 ASP A C 1
ATOM 698 O O . ASP A 1 88 ? 1.300 6.182 3.830 1.00 97.56 88 ASP A O 1
ATOM 702 N N . LEU A 1 89 ? 2.389 4.236 3.582 1.00 97.75 89 LEU A N 1
ATOM 703 C CA . LEU A 1 89 ? 1.264 3.407 4.014 1.00 97.75 89 LEU A CA 1
ATOM 704 C C . LEU A 1 89 ? 0.798 3.756 5.435 1.00 97.75 89 LEU A C 1
ATOM 706 O O . LEU A 1 89 ? -0.398 3.914 5.689 1.00 97.75 89 LEU A O 1
ATOM 710 N N . LYS A 1 90 ? 1.739 3.878 6.377 1.00 97.44 90 LYS A N 1
ATOM 711 C CA . LYS A 1 90 ? 1.423 4.244 7.766 1.00 97.44 90 LYS A CA 1
ATOM 712 C C . LYS A 1 90 ? 0.854 5.655 7.860 1.00 97.44 90 LYS A C 1
ATOM 714 O O . LYS A 1 90 ? -0.045 5.894 8.667 1.00 97.44 90 LYS A O 1
ATOM 719 N N . TYR A 1 91 ? 1.356 6.568 7.032 1.00 96.69 91 TYR A N 1
ATOM 720 C CA . TYR A 1 91 ? 0.887 7.943 6.973 1.00 96.69 91 TYR A CA 1
ATOM 721 C C . TYR A 1 91 ? -0.562 8.038 6.474 1.00 96.69 91 TYR A C 1
ATOM 723 O O . TYR A 1 91 ? -1.387 8.652 7.149 1.00 96.69 91 TYR A O 1
ATOM 731 N N . ILE A 1 92 ? -0.908 7.393 5.350 1.00 95.31 92 ILE A N 1
ATOM 732 C CA . ILE A 1 92 ? -2.261 7.497 4.766 1.00 95.31 92 ILE A CA 1
ATOM 733 C C . ILE A 1 92 ? -3.363 6.925 5.666 1.00 95.31 92 ILE A C 1
ATOM 735 O O . ILE A 1 92 ? -4.512 7.349 5.558 1.00 95.31 92 ILE A O 1
ATOM 739 N N . TYR A 1 93 ? -3.025 5.980 6.546 1.00 94.12 93 TYR A N 1
ATOM 740 C CA . TYR A 1 93 ? -3.967 5.376 7.489 1.00 94.12 93 TYR A CA 1
ATOM 741 C C . TYR A 1 93 ? -3.854 5.935 8.909 1.00 94.12 93 TYR A C 1
ATOM 743 O O . TYR A 1 93 ? -4.472 5.387 9.818 1.00 94.12 93 TYR A O 1
ATOM 751 N N . GLU A 1 94 ? -3.087 7.015 9.106 1.00 93.00 94 GLU A N 1
ATOM 752 C CA . GLU A 1 94 ? -2.857 7.642 10.413 1.00 93.00 94 GLU A CA 1
ATOM 753 C C . GLU A 1 94 ? -2.537 6.599 11.499 1.00 93.00 94 GLU A C 1
ATOM 755 O O . GLU A 1 94 ? -3.147 6.590 12.567 1.00 93.00 94 GLU A O 1
ATOM 760 N N . TYR A 1 95 ? -1.599 5.695 11.199 1.00 89.69 95 TYR A N 1
ATOM 761 C CA . TYR A 1 95 ? -1.321 4.467 11.953 1.00 89.69 95 TYR A CA 1
ATOM 762 C C . TYR A 1 95 ? -1.309 4.631 13.483 1.00 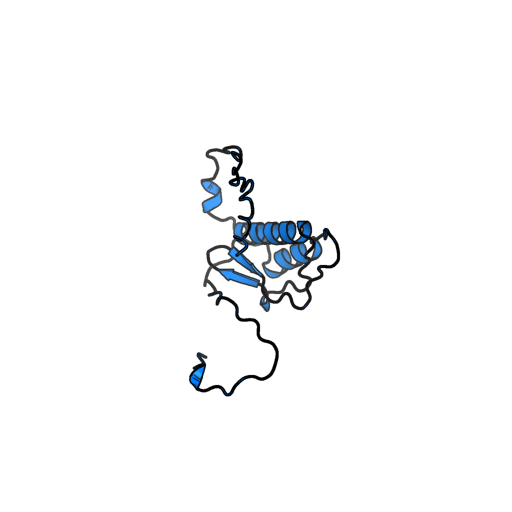89.69 95 TYR A C 1
ATOM 764 O O . TYR A 1 95 ? -1.904 3.827 14.199 1.00 89.69 95 TYR A O 1
ATOM 772 N N . ASP A 1 96 ? -0.693 5.702 13.988 1.00 88.62 96 ASP A N 1
ATOM 773 C CA . ASP A 1 96 ? -0.568 5.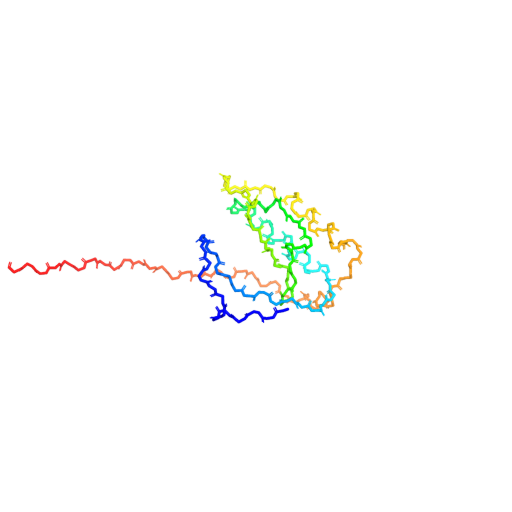984 15.425 1.00 88.62 96 ASP A CA 1
ATOM 774 C C . ASP A 1 96 ? -1.908 6.278 16.129 1.00 88.62 96 ASP A C 1
ATOM 776 O O . ASP A 1 96 ? -1.973 6.330 17.358 1.00 88.62 96 ASP A O 1
ATOM 780 N N . ARG A 1 97 ? -2.985 6.491 15.367 1.00 90.31 97 ARG A N 1
ATOM 781 C CA . ARG A 1 97 ? -4.341 6.776 15.858 1.00 90.31 97 ARG A CA 1
ATOM 782 C C . ARG A 1 97 ? -5.285 5.583 15.730 1.00 90.31 97 ARG A C 1
ATOM 784 O O . ARG A 1 97 ? -6.450 5.698 16.117 1.00 90.31 97 ARG A O 1
ATOM 791 N N . LEU A 1 98 ? -4.812 4.470 15.175 1.00 89.69 98 LEU A N 1
ATOM 792 C CA . LEU A 1 98 ? -5.616 3.271 14.992 1.00 89.69 98 LEU A CA 1
ATOM 793 C C . LEU A 1 98 ? -5.750 2.490 16.298 1.00 89.69 98 LEU A C 1
ATOM 795 O O . LEU A 1 98 ? -4.837 2.427 17.121 1.00 89.69 98 LEU A O 1
ATOM 799 N N . GLU A 1 99 ? -6.912 1.868 16.468 1.00 85.06 99 GLU A N 1
ATOM 800 C CA . GLU A 1 99 ? -7.139 0.917 17.549 1.00 85.06 99 GLU A CA 1
ATOM 801 C C . GLU A 1 99 ? -6.510 -0.437 17.193 1.00 85.06 99 GLU A C 1
ATOM 803 O O . GLU A 1 99 ? -6.493 -0.856 16.027 1.00 85.06 99 GLU A O 1
ATOM 808 N N . GLU A 1 100 ? -5.993 -1.112 18.218 1.00 80.75 100 GLU A N 1
ATOM 809 C CA . GLU A 1 100 ? -5.604 -2.520 18.131 1.00 80.75 100 GLU A CA 1
ATOM 810 C C . GLU A 1 100 ? -6.832 -3.367 17.785 1.00 80.75 100 GLU A C 1
ATOM 812 O O . GLU A 1 100 ? -7.954 -3.049 18.194 1.00 80.75 100 GLU A O 1
ATOM 817 N N . SER A 1 101 ? -6.631 -4.452 17.040 1.00 67.88 101 SER A N 1
ATOM 818 C CA . SER A 1 101 ? -7.724 -5.383 16.775 1.00 67.88 101 SER A CA 1
ATOM 819 C C . SER A 1 101 ? -7.994 -6.237 18.020 1.00 67.88 101 SER A C 1
ATOM 821 O O . SER A 1 101 ? -7.070 -6.618 18.740 1.00 67.88 101 SER A O 1
ATOM 823 N N . ASP A 1 102 ? -9.260 -6.555 18.310 1.00 61.91 102 ASP A N 1
ATOM 824 C CA . ASP A 1 102 ? -9.588 -7.445 19.437 1.00 61.91 102 ASP A CA 1
ATOM 825 C C . ASP A 1 102 ? -9.110 -8.897 19.203 1.00 61.91 102 ASP A C 1
ATOM 827 O O . ASP A 1 102 ? -8.964 -9.653 20.168 1.00 61.91 102 ASP A O 1
ATOM 831 N N . ASP A 1 103 ? -8.787 -9.266 17.957 1.00 58.97 103 ASP A N 1
ATOM 832 C CA . ASP A 1 103 ? -8.229 -10.574 17.589 1.00 58.97 103 ASP A CA 1
ATOM 833 C C . ASP A 1 103 ? -6.811 -10.794 18.158 1.00 58.97 103 ASP A C 1
ATOM 835 O O . ASP A 1 103 ? -6.407 -11.931 18.419 1.00 58.97 103 ASP A O 1
ATOM 839 N N . ASP A 1 104 ? -6.081 -9.718 18.476 1.00 53.09 104 ASP A N 1
ATOM 840 C CA . ASP A 1 104 ? -4.745 -9.794 19.078 1.00 53.09 104 ASP A CA 1
ATOM 841 C C . ASP A 1 104 ? -4.782 -10.218 20.562 1.00 53.09 104 ASP A C 1
ATOM 843 O O . ASP A 1 104 ? -3.787 -10.709 21.102 1.00 53.09 104 ASP A O 1
ATOM 847 N N . LYS A 1 105 ? -5.937 -10.113 21.245 1.00 50.94 105 LYS A N 1
ATOM 848 C CA . LYS A 1 105 ? -6.074 -10.501 22.667 1.00 50.94 105 LYS A CA 1
ATOM 849 C C . LYS A 1 105 ? -6.116 -12.011 22.906 1.00 50.94 105 LYS A C 1
ATOM 851 O O . LYS A 1 105 ? -5.916 -12.437 24.044 1.00 50.94 105 LYS A O 1
ATOM 856 N N . TYR A 1 106 ? -6.356 -12.818 21.873 1.00 47.47 106 TYR A N 1
ATOM 857 C CA . TYR A 1 106 ? -6.452 -14.280 21.990 1.00 47.47 106 TYR A CA 1
ATOM 858 C C . TYR A 1 106 ? -5.291 -15.042 21.323 1.00 47.47 106 TYR A C 1
ATOM 860 O O . TYR A 1 106 ? -5.266 -16.271 21.366 1.00 47.47 106 TYR A O 1
ATOM 868 N N . SER A 1 107 ? -4.281 -14.342 20.791 1.00 45.25 107 SER A N 1
ATOM 869 C CA . SER A 1 107 ? -3.136 -14.931 20.068 1.00 45.25 107 SER A CA 1
ATOM 870 C C . SER A 1 107 ? -2.008 -15.484 20.971 1.00 45.25 107 SER A C 1
ATOM 872 O O . SER A 1 107 ? -0.962 -15.925 20.497 1.00 45.25 107 SER A O 1
ATOM 874 N N . THR A 1 108 ? -2.193 -15.540 22.296 1.00 44.09 108 THR A N 1
ATOM 875 C CA . THR A 1 108 ? -1.195 -16.104 23.232 1.00 44.09 108 THR A CA 1
ATOM 876 C C . THR A 1 108 ? -1.389 -17.606 23.471 1.00 44.09 108 THR A C 1
ATOM 878 O O . THR A 1 108 ? -1.337 -18.070 24.611 1.00 44.09 108 THR A O 1
ATOM 881 N N . VAL A 1 109 ? -1.611 -18.399 22.418 1.00 42.12 109 VAL A N 1
ATOM 882 C CA . VAL A 1 109 ? -1.532 -19.865 22.521 1.00 42.12 109 VAL A CA 1
ATOM 883 C C . VAL A 1 109 ? -0.817 -20.456 21.305 1.00 42.12 109 VAL A C 1
ATOM 885 O O . VAL A 1 109 ? -1.421 -20.757 20.285 1.00 42.12 109 VAL A O 1
ATOM 888 N N . GLY A 1 110 ? 0.489 -20.683 21.468 1.00 38.78 110 GLY A N 1
ATOM 889 C CA . GLY A 1 110 ? 1.225 -21.709 20.730 1.00 38.78 110 GLY A CA 1
ATOM 890 C C . GLY A 1 110 ? 1.910 -21.254 19.445 1.00 38.78 110 GLY A C 1
ATOM 891 O O . GLY A 1 110 ? 1.449 -21.554 18.349 1.00 38.78 110 GLY A O 1
ATOM 892 N N . SER A 1 111 ? 3.099 -20.663 19.577 1.00 43.72 111 SER A N 1
ATOM 893 C CA . SER A 1 111 ? 4.120 -20.728 18.529 1.00 43.72 111 SER A CA 1
ATOM 894 C C . SER A 1 111 ? 4.466 -22.198 18.254 1.00 43.72 111 SER A C 1
ATOM 896 O O . SER A 1 111 ? 5.291 -22.791 18.948 1.00 43.72 111 SER A O 1
ATOM 898 N N . ALA A 1 112 ? 3.824 -22.805 17.259 1.00 41.34 112 ALA A N 1
ATOM 899 C CA . ALA A 1 112 ? 4.357 -24.000 16.625 1.00 41.34 112 ALA A CA 1
ATOM 900 C C . ALA A 1 112 ? 5.466 -23.553 15.654 1.00 41.34 112 ALA A C 1
ATOM 902 O O . ALA A 1 112 ? 5.232 -22.640 14.857 1.00 41.34 112 ALA A O 1
ATOM 903 N N . PRO A 1 113 ? 6.679 -24.130 15.709 1.00 43.12 113 PRO A N 1
ATOM 904 C CA . PRO A 1 113 ? 7.688 -23.859 14.696 1.00 43.12 113 PRO A CA 1
ATOM 905 C C . PRO A 1 113 ? 7.163 -24.325 13.334 1.00 43.12 113 PRO A C 1
ATOM 907 O O . PRO A 1 113 ? 6.527 -25.375 13.246 1.00 43.12 113 PRO A O 1
ATOM 910 N N . PHE A 1 114 ? 7.435 -23.538 12.289 1.00 40.09 114 PHE A N 1
ATOM 911 C CA . PHE A 1 114 ? 7.216 -23.902 10.889 1.00 40.09 114 PHE A CA 1
ATOM 912 C C . PHE A 1 114 ? 7.833 -25.283 10.621 1.00 40.09 114 PHE A C 1
ATOM 914 O O . PHE A 1 114 ? 9.039 -25.421 10.427 1.00 40.09 114 PHE A O 1
ATOM 921 N N . SER A 1 115 ? 7.006 -26.324 10.640 1.00 41.25 115 SER A N 1
ATOM 922 C CA . SER A 1 115 ? 7.343 -27.611 10.053 1.00 41.25 115 SER A CA 1
ATOM 923 C C . SER A 1 115 ? 7.456 -27.410 8.544 1.00 41.25 115 SER A C 1
ATOM 925 O O . SER A 1 115 ? 6.514 -26.925 7.915 1.00 41.25 115 SER A O 1
ATOM 927 N N . GLU A 1 116 ? 8.629 -27.740 8.008 1.00 39.44 116 GLU A N 1
ATOM 928 C CA . GLU A 1 116 ? 9.003 -27.674 6.598 1.00 39.44 116 GLU A CA 1
ATOM 929 C C . GLU A 1 116 ? 7.849 -28.093 5.679 1.00 39.44 116 GLU A C 1
ATOM 931 O O . GLU A 1 116 ? 7.390 -29.237 5.697 1.00 39.44 116 GLU A O 1
ATOM 936 N N . VAL A 1 117 ? 7.388 -27.164 4.840 1.00 39.78 117 VAL A N 1
ATOM 937 C CA . VAL A 1 117 ? 6.551 -27.506 3.692 1.00 39.78 117 VAL A CA 1
ATOM 938 C C . VAL A 1 117 ? 7.449 -28.261 2.717 1.00 39.78 117 VAL A C 1
ATOM 940 O O . VAL A 1 117 ? 8.252 -27.677 1.991 1.00 39.78 117 VAL A O 1
ATOM 943 N N . GLN A 1 118 ? 7.359 -29.586 2.752 1.00 34.50 118 GLN A N 1
ATOM 944 C CA . GLN A 1 118 ? 8.079 -30.469 1.851 1.00 34.50 118 GLN A CA 1
ATOM 945 C C . GLN A 1 118 ? 7.450 -30.349 0.455 1.00 34.50 118 GLN A C 1
ATOM 947 O O . GLN A 1 118 ? 6.396 -30.921 0.176 1.00 34.50 118 GLN A O 1
ATOM 952 N N . PHE A 1 119 ? 8.073 -29.566 -0.429 1.00 40.69 119 PHE A N 1
ATOM 953 C CA . PHE A 1 119 ? 7.691 -29.530 -1.839 1.00 40.69 119 PHE A CA 1
ATOM 954 C C . PHE A 1 119 ? 7.930 -30.917 -2.458 1.00 40.69 119 PHE A C 1
ATOM 956 O O . PHE A 1 119 ? 9.015 -31.481 -2.273 1.00 40.69 119 PHE A O 1
ATOM 963 N N . PRO A 1 120 ? 6.966 -31.496 -3.198 1.00 36.75 120 PRO A N 1
ATOM 964 C CA . PRO A 1 120 ? 7.214 -32.735 -3.916 1.00 36.75 120 PRO A CA 1
ATOM 965 C C . PRO A 1 120 ? 8.318 -32.506 -4.953 1.00 36.75 120 PRO A C 1
ATOM 967 O O . PRO A 1 120 ? 8.170 -31.730 -5.895 1.00 36.75 120 PRO A O 1
ATOM 970 N N . SER A 1 121 ? 9.440 -33.197 -4.758 1.00 43.22 121 SER A N 1
ATOM 971 C CA . SER A 1 121 ? 10.532 -33.291 -5.722 1.00 43.22 121 SER A CA 1
ATOM 972 C C . SER A 1 121 ? 10.031 -34.021 -6.966 1.00 43.22 121 SER A C 1
ATOM 974 O O . SER A 1 121 ? 9.848 -35.239 -6.951 1.00 43.22 121 SER A O 1
ATOM 976 N N . THR A 1 122 ? 9.792 -33.298 -8.059 1.00 49.16 122 THR A N 1
ATOM 977 C CA . THR A 1 122 ? 9.593 -33.914 -9.375 1.00 49.16 122 THR A CA 1
ATOM 978 C C . THR A 1 122 ? 10.952 -34.287 -9.953 1.00 49.16 122 THR A C 1
ATOM 980 O O . THR A 1 122 ? 11.503 -33.602 -10.816 1.00 49.16 122 THR A O 1
ATOM 983 N N . ALA A 1 123 ? 11.515 -35.379 -9.442 1.00 43.22 123 ALA A N 1
ATOM 984 C CA . ALA A 1 123 ? 12.627 -36.060 -10.076 1.00 43.22 123 ALA A CA 1
ATOM 985 C C . ALA A 1 123 ? 12.130 -36.771 -11.349 1.00 43.22 123 ALA A C 1
ATOM 987 O O . ALA A 1 123 ? 11.309 -37.678 -11.278 1.00 43.22 123 ALA A O 1
ATOM 988 N N . GLY A 1 124 ? 12.638 -36.314 -12.497 1.00 41.91 124 GLY A N 1
ATOM 989 C CA . GLY A 1 124 ? 12.891 -37.075 -13.725 1.00 41.91 124 GLY A CA 1
ATOM 990 C C . GLY A 1 124 ? 11.796 -38.006 -14.252 1.00 41.91 124 GLY A C 1
ATOM 991 O O . GLY A 1 124 ? 11.722 -39.168 -13.870 1.00 41.91 124 GLY A O 1
ATOM 992 N N . THR A 1 125 ? 11.060 -37.555 -15.267 1.00 44.75 125 THR A N 1
ATOM 993 C CA . THR A 1 125 ? 10.516 -38.472 -16.280 1.00 44.75 125 THR A CA 1
ATOM 994 C C . THR A 1 125 ? 11.421 -38.382 -17.506 1.00 44.75 125 THR A C 1
ATOM 996 O O . THR A 1 125 ? 11.541 -37.317 -18.112 1.00 44.75 125 THR A O 1
ATOM 999 N N . GLU A 1 126 ? 12.123 -39.471 -17.825 1.00 52.09 126 GLU A N 1
ATOM 1000 C CA . GLU A 1 126 ? 12.923 -39.592 -19.048 1.00 52.09 126 GLU A CA 1
ATOM 1001 C C . GLU A 1 126 ? 12.052 -39.357 -20.294 1.00 52.09 126 GLU A C 1
ATOM 1003 O O . GLU A 1 126 ? 10.913 -39.830 -20.347 1.00 52.09 126 GLU A O 1
ATOM 1008 N N . PRO A 1 127 ? 12.566 -38.681 -21.336 1.00 51.41 127 PRO A N 1
ATOM 1009 C CA . PRO A 1 127 ? 11.875 -38.621 -22.611 1.00 51.41 127 PRO A CA 1
ATOM 1010 C C . PRO A 1 127 ? 11.959 -39.986 -23.307 1.00 51.41 127 PRO A C 1
ATOM 1012 O O . PRO A 1 127 ? 13.030 -40.429 -23.727 1.00 51.41 127 PRO A O 1
ATOM 1015 N N . THR A 1 128 ? 10.813 -40.651 -23.469 1.00 52.47 128 THR A N 1
ATOM 1016 C CA . THR A 1 128 ? 10.674 -41.819 -24.347 1.00 52.47 128 THR A CA 1
ATOM 1017 C C . THR A 1 128 ? 11.066 -41.455 -25.778 1.00 52.47 128 THR A C 1
ATOM 1019 O O . THR A 1 128 ? 10.509 -40.542 -26.389 1.00 52.47 128 THR A O 1
ATOM 1022 N N . LYS A 1 129 ? 12.047 -42.190 -26.303 1.00 57.72 129 LYS A N 1
ATOM 1023 C CA . LYS A 1 129 ? 12.542 -42.119 -27.681 1.00 57.72 129 LYS A CA 1
ATOM 1024 C C . LYS A 1 129 ? 11.419 -42.528 -28.654 1.00 57.72 129 LYS A C 1
ATOM 1026 O O . LYS A 1 129 ? 10.744 -43.515 -28.373 1.00 57.72 129 LYS A O 1
ATOM 1031 N N . PRO A 1 130 ? 11.205 -41.828 -29.781 1.00 54.72 130 PRO A N 1
ATOM 1032 C CA . PRO A 1 130 ? 10.244 -42.276 -30.781 1.00 54.72 130 PRO A CA 1
ATOM 1033 C C . PRO A 1 130 ? 10.808 -43.477 -31.552 1.00 54.72 130 PRO A C 1
ATOM 1035 O O . PRO A 1 130 ? 11.980 -43.477 -31.938 1.00 54.72 130 PRO A O 1
ATOM 1038 N N . ASP A 1 131 ? 9.967 -44.487 -31.771 1.00 49.97 131 ASP A N 1
ATOM 1039 C CA . ASP A 1 131 ? 10.291 -45.660 -32.582 1.00 49.97 131 ASP A CA 1
ATOM 1040 C C . ASP A 1 131 ? 10.579 -45.253 -34.034 1.00 49.97 131 ASP A C 1
ATOM 1042 O O . ASP A 1 131 ? 9.740 -44.658 -34.718 1.00 49.97 131 ASP A O 1
ATOM 1046 N N . SER A 1 132 ? 11.774 -45.599 -34.513 1.00 51.53 132 SER A N 1
ATOM 1047 C CA . SER A 1 132 ? 12.133 -45.511 -35.927 1.00 51.53 132 SER A CA 1
ATOM 1048 C C . SER A 1 132 ? 11.414 -46.612 -36.713 1.00 51.53 132 SER A C 1
ATOM 1050 O O . SER A 1 132 ? 11.547 -47.791 -36.383 1.00 51.53 132 SER A O 1
ATOM 1052 N N . LYS A 1 133 ? 10.681 -46.224 -37.761 1.00 51.56 133 LYS A N 1
ATOM 1053 C CA . LYS A 1 133 ? 10.257 -47.114 -38.853 1.00 51.56 133 LYS A CA 1
ATOM 1054 C C . LYS A 1 133 ? 11.346 -47.237 -39.909 1.00 51.56 133 LYS A C 1
ATOM 1056 O O . LYS A 1 133 ? 12.063 -46.232 -40.114 1.00 51.56 133 LYS A O 1
#